Protein AF-A0A096PFK9-F1 (afdb_monomer_lite)

pLDDT: mean 76.37, std 15.23, range [35.47, 95.81]

Radius of gyration: 16.86 Å; chains: 1; bounding box: 33×29×51 Å

Structure (mmCIF, N/CA/C/O backbone):
data_AF-A0A096PFK9-F1
#
_entry.id   AF-A0A096PFK9-F1
#
loop_
_atom_site.group_PDB
_atom_site.id
_atom_site.type_symbol
_atom_site.label_atom_id
_atom_site.label_alt_id
_atom_site.label_comp_id
_atom_site.label_asym_id
_atom_site.label_entity_id
_atom_site.label_seq_id
_atom_site.pdbx_PDB_ins_code
_atom_site.Cartn_x
_atom_site.Cartn_y
_atom_site.Cartn_z
_atom_site.occupancy
_atom_site.B_iso_or_equiv
_atom_site.auth_seq_id
_atom_site.auth_comp_id
_atom_site.auth_asym_id
_atom_site.auth_atom_id
_atom_site.pdbx_PDB_model_num
ATOM 1 N N . MET A 1 1 ? -2.154 7.925 3.627 1.00 46.75 1 MET A N 1
ATOM 2 C CA . MET A 1 1 ? -3.263 6.992 3.304 1.00 46.75 1 MET A CA 1
ATOM 3 C C . MET A 1 1 ? -4.203 6.838 4.495 1.00 46.75 1 MET A C 1
ATOM 5 O O . MET A 1 1 ? -3.718 6.719 5.606 1.00 46.75 1 MET A O 1
ATOM 9 N N . LEU A 1 2 ? -5.528 6.829 4.280 1.00 55.34 2 LEU A N 1
ATOM 10 C CA . LEU A 1 2 ? -6.561 6.426 5.264 1.00 55.34 2 LEU A CA 1
ATOM 11 C C . LEU A 1 2 ? -6.405 6.988 6.704 1.00 55.34 2 LEU A C 1
ATOM 13 O O . LEU A 1 2 ? -6.728 6.307 7.672 1.00 55.34 2 LEU A O 1
ATOM 17 N N . GLY A 1 3 ? -5.940 8.234 6.850 1.00 51.12 3 GLY A N 1
ATOM 18 C CA . GLY A 1 3 ? -5.734 8.892 8.153 1.00 51.12 3 GLY A CA 1
ATOM 19 C C . GLY A 1 3 ? -4.281 8.934 8.643 1.00 51.12 3 GLY A C 1
ATOM 20 O O . GLY A 1 3 ? -3.978 9.708 9.543 1.00 51.12 3 GLY A O 1
ATOM 21 N N . LEU A 1 4 ? -3.371 8.190 8.009 1.00 55.75 4 LEU A N 1
ATOM 22 C CA . LEU A 1 4 ? -1.921 8.329 8.169 1.00 55.75 4 LEU A CA 1
ATOM 23 C C . LEU A 1 4 ? -1.423 9.368 7.164 1.00 55.75 4 LEU A C 1
ATOM 25 O O . LEU A 1 4 ? -1.495 9.155 5.946 1.00 55.75 4 LEU A O 1
ATOM 29 N N . LYS A 1 5 ? -0.988 10.524 7.663 1.00 54.50 5 LYS A N 1
ATOM 30 C CA . LYS A 1 5 ? -0.389 11.580 6.846 1.00 54.50 5 LYS A CA 1
ATOM 31 C C . LYS A 1 5 ? 1.109 11.303 6.740 1.00 54.50 5 LYS A C 1
ATOM 33 O O . LYS A 1 5 ? 1.893 11.865 7.488 1.00 54.50 5 LYS A O 1
ATOM 38 N N . GLU A 1 6 ? 1.473 10.397 5.844 1.00 59.84 6 GLU A N 1
ATOM 39 C CA . GLU A 1 6 ? 2.866 10.250 5.428 1.00 59.84 6 GLU A CA 1
ATOM 40 C C . GLU A 1 6 ? 3.141 11.333 4.379 1.00 59.84 6 GLU A C 1
ATOM 42 O O . GLU A 1 6 ? 2.471 11.369 3.344 1.00 59.84 6 GLU A O 1
ATOM 47 N N . ASP A 1 7 ? 4.052 12.252 4.690 1.00 66.19 7 ASP A N 1
ATOM 48 C CA . ASP A 1 7 ? 4.503 13.322 3.795 1.00 66.19 7 ASP A CA 1
ATOM 49 C C . ASP A 1 7 ? 5.678 12.799 2.962 1.00 66.19 7 ASP A C 1
ATOM 51 O O . ASP A 1 7 ? 6.842 13.066 3.250 1.00 66.19 7 ASP A O 1
ATOM 55 N N . ILE A 1 8 ? 5.373 11.922 2.003 1.00 72.50 8 ILE A N 1
ATOM 56 C CA . ILE A 1 8 ? 6.378 11.356 1.097 1.00 72.50 8 ILE A CA 1
ATOM 57 C C . ILE A 1 8 ? 6.351 12.181 -0.183 1.00 72.50 8 ILE A C 1
ATOM 59 O O . ILE A 1 8 ? 5.376 12.121 -0.935 1.00 72.50 8 ILE A O 1
ATOM 63 N N . ASN A 1 9 ? 7.427 12.928 -0.435 1.00 76.31 9 ASN A N 1
ATOM 64 C CA . ASN A 1 9 ? 7.621 13.605 -1.708 1.00 76.31 9 ASN A CA 1
ATOM 65 C C . ASN A 1 9 ? 8.024 12.580 -2.779 1.00 76.31 9 ASN A C 1
ATOM 67 O O . ASN A 1 9 ? 9.149 12.081 -2.784 1.00 76.31 9 ASN A O 1
ATOM 71 N N . THR A 1 10 ? 7.104 12.251 -3.685 1.00 75.88 10 THR A N 1
ATOM 72 C CA . THR A 1 10 ? 7.345 11.276 -4.757 1.00 75.88 10 THR A CA 1
ATOM 73 C C . THR A 1 10 ? 8.357 11.767 -5.793 1.00 75.88 10 THR A C 1
ATOM 75 O O . THR A 1 10 ? 8.984 10.940 -6.450 1.00 75.88 10 THR A O 1
ATOM 78 N N . ASP A 1 11 ? 8.579 13.084 -5.893 1.00 79.31 11 ASP A N 1
ATOM 79 C CA . ASP A 1 11 ? 9.575 13.706 -6.782 1.00 79.31 11 ASP A CA 1
ATOM 80 C C . ASP A 1 11 ? 11.016 13.385 -6.375 1.00 79.31 11 ASP A C 1
ATOM 82 O O . ASP A 1 11 ? 11.923 13.412 -7.206 1.00 79.31 11 ASP A O 1
ATOM 86 N N . GLU A 1 12 ? 11.224 13.051 -5.102 1.00 83.31 12 GLU A N 1
ATOM 87 C CA . GLU A 1 12 ? 12.536 12.733 -4.538 1.00 83.31 12 GLU A CA 1
ATOM 88 C C . GLU A 1 12 ? 12.847 11.232 -4.568 1.00 83.31 12 GLU A C 1
ATOM 90 O O . GLU A 1 12 ? 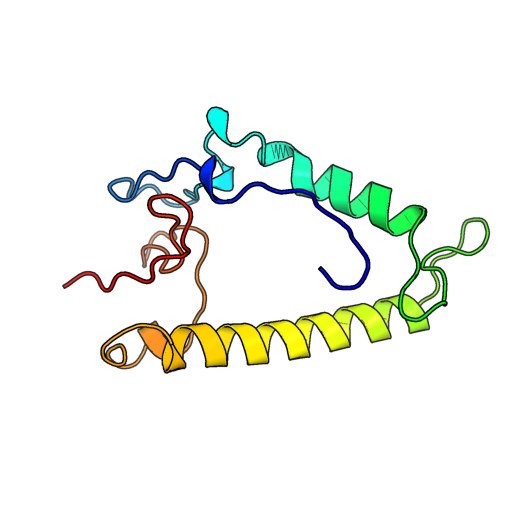13.981 10.841 -4.291 1.00 83.31 12 GLU A O 1
ATOM 95 N N . ILE A 1 13 ? 11.870 10.387 -4.924 1.00 85.12 13 ILE A N 1
ATOM 96 C CA . ILE A 1 13 ? 12.071 8.939 -4.989 1.00 85.12 13 ILE A CA 1
ATOM 97 C C . ILE A 1 13 ? 12.953 8.601 -6.192 1.00 85.12 13 ILE A C 1
ATOM 99 O O . ILE A 1 13 ? 12.574 8.772 -7.353 1.00 85.12 13 ILE A O 1
ATOM 103 N N . GLN A 1 14 ? 14.124 8.049 -5.899 1.00 84.88 14 GLN A N 1
ATOM 104 C CA . GLN A 1 14 ? 15.031 7.471 -6.875 1.00 84.88 14 GLN A CA 1
ATOM 105 C C . GLN A 1 14 ? 14.642 6.023 -7.150 1.00 84.88 14 GLN A C 1
ATOM 107 O O . GLN A 1 14 ? 14.385 5.242 -6.232 1.00 84.88 14 GLN A O 1
ATOM 112 N N . ASP A 1 15 ? 14.592 5.647 -8.426 1.00 86.12 15 ASP A N 1
ATOM 113 C CA . ASP A 1 15 ? 14.221 4.292 -8.800 1.00 86.12 15 ASP A CA 1
ATOM 114 C C . ASP A 1 15 ? 15.117 3.716 -9.903 1.00 86.12 15 ASP A C 1
ATOM 116 O O . ASP A 1 15 ? 15.196 4.242 -11.014 1.00 86.12 15 ASP A O 1
ATOM 120 N N . ASP A 1 16 ? 15.777 2.593 -9.605 1.00 86.12 16 ASP A N 1
ATOM 121 C CA . ASP A 1 16 ? 16.567 1.842 -10.580 1.00 86.12 16 ASP A CA 1
ATOM 122 C C . ASP A 1 16 ? 15.670 0.864 -11.356 1.00 86.12 16 ASP A C 1
ATOM 124 O O . ASP A 1 16 ? 15.357 -0.253 -10.914 1.00 86.12 16 ASP A O 1
ATOM 128 N N . LEU A 1 17 ? 15.274 1.301 -12.555 1.00 81.75 17 LEU A N 1
ATOM 129 C CA . LEU A 1 17 ? 14.483 0.530 -13.520 1.00 81.75 17 LEU A CA 1
ATOM 130 C C . LEU A 1 17 ? 15.274 -0.620 -14.167 1.00 81.75 17 LEU A C 1
ATOM 132 O O . LEU A 1 17 ? 14.686 -1.514 -14.789 1.00 81.75 17 LEU A O 1
ATOM 136 N N . THR A 1 18 ? 16.604 -0.612 -14.054 1.00 84.31 18 THR A N 1
ATOM 137 C CA . THR A 1 18 ? 17.496 -1.615 -14.651 1.00 84.31 18 THR A CA 1
ATOM 138 C C . THR A 1 18 ? 17.768 -2.784 -13.709 1.00 84.31 18 THR A C 1
ATOM 140 O O . THR A 1 18 ? 18.054 -3.889 -14.173 1.00 84.31 18 THR A O 1
ATOM 143 N N . CYS A 1 19 ? 17.584 -2.603 -12.398 1.00 85.44 19 CYS A N 1
ATOM 144 C CA . CYS A 1 19 ? 17.799 -3.664 -11.425 1.00 85.44 19 CYS A CA 1
ATOM 145 C C . CYS A 1 19 ? 16.803 -4.827 -11.599 1.00 85.44 19 CYS A C 1
ATOM 147 O O . CYS A 1 19 ? 15.577 -4.669 -11.586 1.00 85.44 19 CYS A O 1
ATOM 149 N N . ARG A 1 20 ? 17.352 -6.039 -11.740 1.00 85.75 20 ARG A N 1
ATOM 150 C CA . ARG A 1 20 ? 16.613 -7.308 -11.904 1.00 85.75 20 ARG A CA 1
ATOM 151 C C . ARG A 1 20 ? 16.698 -8.228 -10.688 1.00 85.75 20 ARG A C 1
ATOM 153 O O . ARG A 1 20 ? 16.151 -9.326 -10.707 1.00 85.75 20 ARG A O 1
ATOM 160 N N . LYS A 1 21 ? 17.386 -7.801 -9.626 1.00 90.56 21 LYS A N 1
ATOM 161 C CA . LYS A 1 21 ? 17.602 -8.613 -8.425 1.00 90.56 21 LYS A CA 1
ATOM 162 C C . LYS A 1 21 ? 16.261 -8.956 -7.770 1.00 90.56 21 LYS A C 1
ATOM 164 O O . LYS A 1 21 ? 15.451 -8.066 -7.516 1.00 90.56 21 LYS A O 1
ATOM 169 N N . ALA A 1 22 ? 16.040 -10.233 -7.463 1.00 89.94 22 ALA A N 1
ATOM 170 C CA . ALA A 1 22 ? 14.887 -10.655 -6.673 1.00 89.94 22 ALA A CA 1
ATOM 171 C C . ALA A 1 22 ? 14.927 -10.000 -5.282 1.00 89.94 22 ALA A C 1
ATOM 173 O O . ALA A 1 22 ? 15.980 -9.907 -4.650 1.00 89.94 22 ALA A O 1
ATOM 174 N N . GLY A 1 23 ? 13.776 -9.524 -4.822 1.00 88.00 23 GLY A N 1
ATOM 175 C CA . GLY A 1 23 ? 13.638 -8.724 -3.612 1.00 88.00 23 GLY A CA 1
ATOM 176 C C . GLY A 1 23 ? 13.803 -7.219 -3.832 1.00 88.00 23 GLY A C 1
ATOM 177 O O . GLY A 1 23 ? 13.419 -6.476 -2.939 1.00 88.00 23 GLY A O 1
ATOM 178 N N . TRP A 1 24 ? 14.300 -6.755 -4.986 1.00 88.94 24 TRP A N 1
ATOM 179 C CA . TRP A 1 24 ? 14.508 -5.324 -5.238 1.00 88.94 24 TRP A CA 1
ATOM 180 C C . TRP A 1 24 ? 13.214 -4.513 -5.362 1.00 88.94 24 TRP A C 1
ATOM 182 O O . TRP A 1 24 ? 12.271 -4.927 -6.034 1.00 88.94 24 TRP A O 1
ATOM 192 N N . SER A 1 25 ? 13.208 -3.322 -4.763 1.00 88.50 25 SER A N 1
ATOM 193 C CA . SER A 1 25 ? 12.255 -2.230 -5.012 1.00 88.50 25 SER A CA 1
ATOM 194 C C . SER A 1 25 ? 12.911 -0.899 -4.646 1.00 88.50 25 SER A C 1
ATOM 196 O O . SER A 1 25 ? 13.863 -0.905 -3.866 1.00 88.50 25 SER A O 1
ATOM 198 N N . PHE A 1 26 ? 12.357 0.227 -5.102 1.00 86.06 26 PHE A N 1
ATOM 199 C CA . PHE A 1 26 ? 12.789 1.574 -4.695 1.00 86.06 26 PHE A CA 1
ATOM 200 C C . PHE A 1 26 ? 12.869 1.745 -3.164 1.00 86.06 26 PHE A C 1
ATOM 202 O O . PHE A 1 26 ? 13.694 2.498 -2.665 1.00 86.06 26 PHE A O 1
ATOM 209 N N . LYS A 1 27 ? 12.087 0.990 -2.376 1.00 85.44 27 LYS A N 1
ATOM 210 C CA . LYS A 1 27 ? 12.169 1.022 -0.904 1.00 85.44 27 LYS A CA 1
ATOM 211 C C . LYS A 1 27 ? 13.524 0.590 -0.336 1.00 85.44 27 LYS A C 1
ATOM 213 O O . LYS A 1 27 ? 13.816 0.901 0.813 1.00 85.44 27 LYS A O 1
ATOM 218 N N . GLN A 1 28 ? 14.284 -0.200 -1.088 1.00 85.62 28 GLN A N 1
ATOM 219 C CA . GLN A 1 28 ? 15.599 -0.691 -0.678 1.00 85.62 28 GLN A CA 1
ATOM 220 C C . GLN A 1 28 ? 16.728 0.266 -1.044 1.00 85.62 28 GLN A C 1
ATOM 222 O O . GLN A 1 28 ? 17.862 0.026 -0.632 1.00 85.62 28 GLN A O 1
ATOM 227 N N . ASP A 1 29 ? 16.432 1.320 -1.804 1.00 86.25 29 ASP A N 1
ATOM 228 C CA . ASP A 1 29 ? 17.398 2.372 -2.055 1.00 86.25 29 ASP A CA 1
ATOM 229 C C . ASP A 1 29 ? 17.585 3.201 -0.769 1.00 86.25 29 ASP A C 1
ATOM 231 O O . ASP A 1 29 ? 16.604 3.754 -0.252 1.00 86.25 29 ASP A O 1
ATOM 23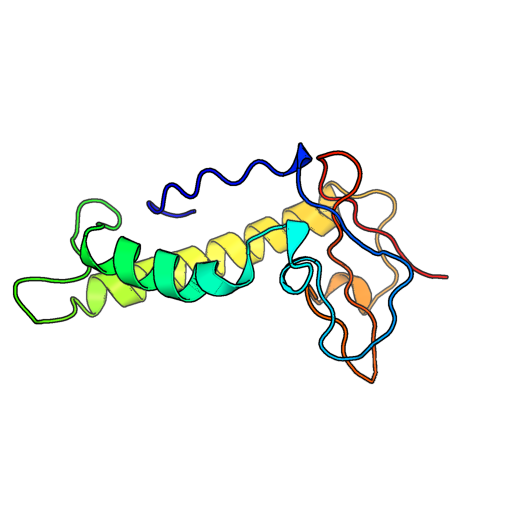5 N N . PRO A 1 30 ? 18.807 3.268 -0.208 1.00 84.06 30 PRO A N 1
ATOM 236 C CA . PRO A 1 30 ? 19.065 4.037 1.003 1.00 84.06 30 PRO A CA 1
ATOM 237 C C . PRO A 1 30 ? 18.780 5.535 0.827 1.00 84.06 30 PRO A C 1
ATOM 239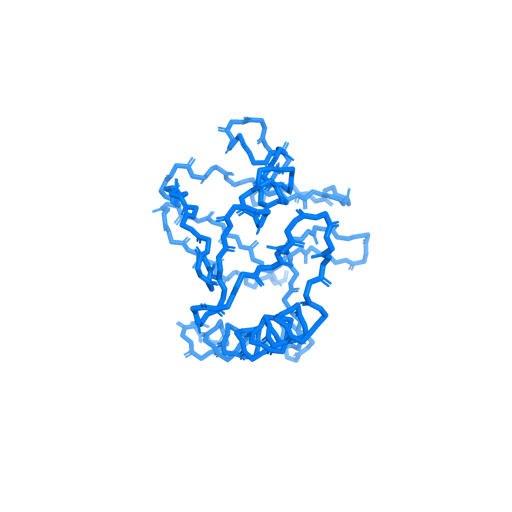 O O . PRO A 1 30 ? 18.391 6.181 1.803 1.00 84.06 30 PRO A O 1
ATOM 242 N N . GLU A 1 31 ? 18.893 6.080 -0.389 1.00 84.94 31 GLU A N 1
ATOM 243 C CA . GLU A 1 31 ? 18.628 7.499 -0.665 1.00 84.94 31 GLU A CA 1
ATOM 244 C C . GLU A 1 31 ? 17.148 7.856 -0.477 1.00 84.94 31 GLU A C 1
ATOM 246 O O . GLU A 1 31 ? 16.822 8.971 -0.069 1.00 84.94 31 GLU A O 1
ATOM 251 N N . ASN A 1 32 ? 16.249 6.884 -0.663 1.00 85.38 32 ASN A N 1
ATOM 252 C CA . ASN A 1 32 ? 14.811 7.086 -0.495 1.00 85.38 32 ASN A CA 1
ATOM 253 C C . ASN A 1 32 ? 14.371 7.136 0.973 1.00 85.38 32 ASN A C 1
ATOM 255 O O . ASN A 1 32 ? 13.262 7.578 1.257 1.00 85.38 32 ASN A O 1
ATOM 259 N N . LYS A 1 33 ? 15.201 6.673 1.921 1.00 83.38 33 LYS A N 1
ATOM 260 C CA . LYS A 1 33 ? 14.890 6.672 3.368 1.00 83.38 33 LYS A CA 1
ATOM 261 C C . LYS A 1 33 ? 13.556 5.978 3.715 1.00 83.38 33 LYS A C 1
ATOM 263 O O . LYS A 1 33 ? 12.909 6.306 4.706 1.00 83.38 33 LYS A O 1
ATOM 268 N N . LEU A 1 34 ? 13.158 4.982 2.915 1.00 81.50 34 LEU A N 1
ATOM 269 C CA . LEU A 1 34 ? 11.893 4.237 3.057 1.00 81.50 34 LEU A CA 1
ATOM 270 C C . LEU A 1 34 ? 12.034 2.889 3.793 1.00 81.50 34 LEU A C 1
ATOM 272 O O . LEU A 1 34 ? 11.082 2.097 3.848 1.00 81.50 34 LEU A O 1
ATOM 276 N N . ALA A 1 35 ? 13.220 2.588 4.326 1.00 75.75 35 ALA A N 1
ATOM 277 C CA . ALA A 1 35 ? 13.489 1.327 5.016 1.00 75.75 35 ALA A CA 1
ATOM 278 C C . ALA A 1 35 ? 12.629 1.182 6.287 1.00 75.75 35 ALA A C 1
ATOM 280 O O . ALA A 1 35 ? 11.980 0.152 6.479 1.00 75.75 35 ALA A O 1
ATOM 281 N N . ASP A 1 36 ? 12.522 2.256 7.074 1.00 76.94 36 ASP A N 1
ATOM 282 C CA . ASP A 1 36 ? 11.859 2.250 8.386 1.00 76.94 36 ASP A CA 1
ATOM 283 C C . ASP A 1 36 ? 10.373 2.634 8.318 1.00 76.94 36 ASP A C 1
ATOM 285 O O . ASP A 1 36 ? 9.687 2.718 9.338 1.00 76.94 36 ASP A O 1
ATOM 289 N N . THR A 1 37 ? 9.825 2.841 7.114 1.00 77.31 37 THR A N 1
ATOM 290 C CA . THR A 1 37 ? 8.442 3.310 6.930 1.00 77.31 37 THR A CA 1
ATOM 291 C C . THR A 1 37 ? 7.421 2.378 7.582 1.00 77.31 37 THR A C 1
ATOM 293 O O . THR A 1 37 ? 6.376 2.830 8.028 1.00 77.31 37 THR A O 1
ATOM 296 N N . TRP A 1 38 ? 7.692 1.070 7.674 1.00 75.12 38 TRP A N 1
ATOM 297 C CA . TRP A 1 38 ? 6.777 0.149 8.359 1.00 75.12 38 TRP A CA 1
ATOM 298 C C . TRP A 1 38 ? 6.696 0.409 9.867 1.00 75.12 38 TRP A C 1
ATOM 300 O O . TRP A 1 38 ? 5.605 0.379 10.436 1.00 75.12 38 TRP A O 1
ATOM 310 N N . GLU A 1 39 ? 7.833 0.671 10.512 1.00 81.25 39 GLU A N 1
ATOM 311 C CA . GLU A 1 39 ? 7.885 0.971 11.944 1.00 81.25 39 GLU A CA 1
ATOM 312 C C . GLU A 1 39 ? 7.207 2.310 12.226 1.00 81.25 39 GLU A C 1
ATOM 314 O O . GLU A 1 39 ? 6.340 2.386 13.095 1.00 81.25 39 GLU A O 1
ATOM 319 N N . GLN A 1 40 ? 7.488 3.315 11.393 1.00 79.25 40 GLN A N 1
ATOM 320 C CA . GLN A 1 40 ? 6.843 4.626 11.459 1.00 79.25 40 GLN A CA 1
ATOM 321 C C . GLN A 1 40 ? 5.324 4.524 11.274 1.00 79.25 40 GLN A C 1
ATOM 323 O O . GLN A 1 40 ? 4.569 5.026 12.103 1.00 79.25 40 GLN A O 1
ATOM 328 N N . LEU A 1 41 ? 4.850 3.796 10.256 1.00 78.25 41 LEU A N 1
ATOM 329 C CA . LEU A 1 41 ? 3.419 3.556 10.035 1.00 78.25 41 LEU A CA 1
ATOM 330 C C . LEU A 1 41 ? 2.770 2.850 11.230 1.00 78.25 41 LEU A C 1
ATOM 332 O O . LEU A 1 41 ? 1.652 3.189 11.622 1.00 78.25 41 LEU A O 1
ATOM 336 N N . ARG A 1 42 ? 3.456 1.863 11.817 1.00 80.81 42 ARG A N 1
ATOM 337 C CA . ARG A 1 42 ? 2.968 1.137 12.992 1.00 80.81 42 ARG A CA 1
ATOM 338 C C . ARG A 1 42 ? 2.857 2.049 14.210 1.00 80.81 42 ARG A C 1
ATOM 340 O O . ARG A 1 42 ? 1.866 1.950 14.933 1.00 80.81 42 ARG A O 1
ATOM 347 N N . ASP A 1 43 ? 3.840 2.905 14.451 1.00 83.06 43 ASP A N 1
ATOM 348 C CA . ASP A 1 43 ? 3.815 3.835 15.579 1.00 83.06 43 ASP A CA 1
ATOM 349 C C . ASP A 1 43 ? 2.786 4.948 15.372 1.00 83.06 43 ASP A C 1
ATOM 351 O O . ASP A 1 43 ? 2.003 5.234 16.281 1.00 83.06 43 ASP A O 1
ATOM 355 N N . ASN A 1 44 ? 2.674 5.471 14.151 1.00 82.44 44 ASN A N 1
ATOM 356 C CA . ASN A 1 44 ? 1.638 6.426 13.770 1.00 82.44 44 ASN A CA 1
ATOM 357 C C . ASN A 1 44 ? 0.235 5.825 13.938 1.00 82.44 44 ASN A C 1
ATOM 359 O O . ASN A 1 44 ? -0.680 6.501 14.406 1.00 82.44 44 ASN A O 1
ATOM 363 N N . LEU A 1 45 ? 0.051 4.531 13.646 1.00 83.69 45 LEU A N 1
ATOM 364 C CA . LEU A 1 45 ? -1.227 3.849 13.863 1.00 83.69 45 LEU A CA 1
ATOM 365 C C . LEU A 1 45 ? -1.682 3.923 15.325 1.00 83.69 45 LEU A C 1
ATOM 367 O O . LEU A 1 45 ? -2.871 4.136 15.570 1.00 83.69 45 LEU A O 1
ATOM 371 N N . ARG A 1 46 ? -0.757 3.806 16.288 1.00 85.12 46 ARG A N 1
ATOM 372 C CA . ARG A 1 46 ? -1.069 3.797 17.730 1.00 85.12 46 ARG A CA 1
ATOM 373 C C . ARG A 1 46 ? -1.670 5.110 18.223 1.00 85.12 46 ARG A C 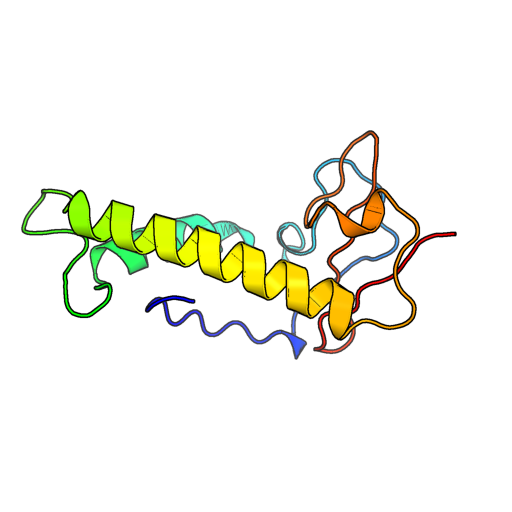1
ATOM 375 O O . ARG A 1 46 ? -2.521 5.081 19.108 1.00 85.12 46 ARG A O 1
ATOM 382 N N . SER A 1 47 ? -1.221 6.236 17.675 1.00 84.94 47 SER A N 1
ATOM 383 C CA . SER A 1 47 ? -1.709 7.578 18.019 1.00 84.94 47 SER A CA 1
ATOM 384 C C . SER A 1 47 ? -2.825 8.070 17.090 1.00 84.94 47 SER A C 1
ATOM 386 O O . SER A 1 47 ? -3.428 9.112 17.348 1.00 84.94 47 SER A O 1
ATOM 388 N N . SER A 1 48 ? -3.127 7.327 16.022 1.00 86.81 48 SER A N 1
ATOM 389 C CA . SER A 1 48 ? -4.115 7.708 15.013 1.00 86.81 48 SER A CA 1
ATOM 390 C C . SER A 1 48 ? -5.536 7.210 15.304 1.00 86.81 48 SER A C 1
ATOM 392 O O . SER A 1 48 ? -5.815 6.423 16.215 1.00 86.81 48 SER A O 1
ATOM 394 N N . SER A 1 49 ? -6.463 7.668 14.464 1.00 89.62 49 SER A N 1
ATOM 395 C CA . SER A 1 49 ? -7.839 7.193 14.429 1.00 89.62 49 SER A CA 1
ATOM 396 C C . SER A 1 49 ? -8.288 6.962 12.991 1.00 89.62 49 SER A C 1
ATOM 398 O O . SER A 1 49 ? -7.810 7.610 12.058 1.00 89.62 49 SER A O 1
ATOM 400 N N . PHE A 1 50 ? -9.248 6.061 12.815 1.00 89.75 50 PHE A N 1
ATOM 401 C CA . PHE A 1 50 ? -9.907 5.821 11.544 1.00 89.75 50 PHE A CA 1
ATOM 402 C C . PHE A 1 50 ? -11.388 6.170 11.657 1.00 89.75 50 PHE A C 1
ATOM 404 O O . PHE A 1 50 ? -12.105 5.633 12.502 1.00 89.75 50 PHE A O 1
ATOM 411 N N . ARG A 1 51 ? -11.854 7.102 10.813 1.00 89.50 51 ARG A N 1
ATOM 412 C CA . ARG A 1 51 ? -13.239 7.621 10.831 1.00 89.50 51 ARG A CA 1
ATOM 413 C C . ARG A 1 51 ? -13.684 8.076 12.234 1.00 89.50 51 ARG A C 1
ATOM 415 O O . ARG A 1 51 ? -14.800 7.797 12.664 1.00 89.50 51 ARG A O 1
ATOM 422 N N . GLY A 1 52 ? -12.778 8.738 12.957 1.00 89.88 52 GLY A N 1
ATOM 423 C CA . GLY A 1 52 ? -13.010 9.248 14.312 1.00 89.88 52 GLY A CA 1
ATOM 424 C C . GLY A 1 52 ? -12.950 8.198 15.428 1.00 89.88 52 GLY A C 1
ATOM 425 O O . GLY A 1 52 ? -13.140 8.552 16.588 1.00 89.88 52 GLY A O 1
ATOM 426 N N . LYS A 1 53 ? -12.675 6.923 15.119 1.00 91.44 53 LYS A N 1
ATOM 427 C CA . LYS A 1 53 ? -12.495 5.860 16.118 1.00 91.44 53 LYS A CA 1
ATOM 428 C C . LYS A 1 53 ? -11.009 5.541 16.297 1.00 91.44 53 LYS A C 1
ATOM 430 O O . LYS A 1 53 ? -10.330 5.320 15.295 1.00 91.44 53 LYS A O 1
ATOM 435 N N . PRO A 1 54 ? -10.477 5.509 17.528 1.00 92.81 54 PRO A N 1
ATOM 436 C CA . PRO A 1 54 ? -9.069 5.198 17.748 1.00 92.81 54 PRO A CA 1
ATOM 437 C C . PRO A 1 54 ? -8.774 3.724 17.445 1.00 92.81 54 PRO A C 1
ATOM 439 O O . PRO A 1 54 ? -9.647 2.860 17.588 1.00 92.81 54 PRO A O 1
ATOM 442 N N . PHE A 1 55 ? -7.533 3.435 17.054 1.00 91.62 55 PHE A N 1
ATOM 443 C CA . PHE A 1 55 ? -7.051 2.056 16.911 1.00 91.62 55 PHE A CA 1
ATOM 444 C C . PHE A 1 55 ? -6.739 1.399 18.253 1.00 91.62 55 PHE A C 1
ATOM 446 O O . PHE A 1 55 ? -6.864 0.184 18.380 1.00 91.62 55 PHE A O 1
ATOM 453 N N . ILE A 1 56 ? -6.349 2.194 19.252 1.00 92.94 56 ILE A N 1
ATOM 454 C CA . ILE A 1 56 ? -6.013 1.728 20.595 1.00 92.94 56 ILE A CA 1
ATOM 455 C C . ILE A 1 56 ? -6.806 2.535 21.621 1.00 92.94 56 ILE A C 1
ATOM 457 O O . ILE A 1 56 ? -6.881 3.760 21.543 1.00 92.94 56 ILE A O 1
ATOM 461 N N . LYS A 1 57 ? -7.381 1.848 22.608 1.00 92.06 57 LYS A N 1
ATOM 462 C CA . LYS A 1 57 ? -7.981 2.463 23.795 1.00 92.06 57 LYS A CA 1
ATOM 463 C C . LYS A 1 57 ? -7.251 1.927 25.023 1.00 92.06 57 LYS A C 1
ATOM 465 O O . LYS A 1 57 ? -7.337 0.741 25.326 1.00 92.06 57 LYS A O 1
ATOM 470 N N . GLY A 1 58 ? -6.497 2.786 25.708 1.00 88.06 58 GLY A N 1
ATOM 471 C CA . GLY A 1 58 ? -5.575 2.341 26.757 1.00 88.06 58 GLY A CA 1
ATOM 472 C C . GLY A 1 58 ? -4.459 1.479 26.162 1.00 88.06 58 GLY A C 1
ATOM 473 O O . GLY A 1 58 ? -3.639 1.984 25.403 1.00 88.06 58 GLY A O 1
ATOM 474 N N . THR A 1 59 ? -4.450 0.185 26.479 1.00 87.88 59 THR A N 1
ATOM 475 C CA . THR A 1 59 ? -3.503 -0.806 25.935 1.00 87.88 59 THR A CA 1
ATOM 476 C C . THR A 1 59 ? -4.151 -1.786 24.951 1.00 87.88 59 THR A C 1
ATOM 478 O O . THR A 1 59 ? -3.470 -2.666 24.424 1.00 87.88 59 THR A O 1
ATOM 481 N N . GLU A 1 60 ? -5.452 -1.645 24.680 1.00 93.00 60 GLU A N 1
ATOM 482 C CA . GLU A 1 60 ? -6.227 -2.609 23.899 1.00 93.00 60 GLU A CA 1
ATOM 483 C C . GLU A 1 60 ? -6.474 -2.137 22.466 1.00 93.00 60 GLU A C 1
ATOM 485 O O . GLU A 1 60 ? -6.972 -1.030 22.224 1.00 93.00 60 GLU A O 1
ATOM 490 N N . TRP A 1 61 ? -6.198 -3.022 21.507 1.00 93.00 61 TRP A N 1
ATOM 491 C CA . TRP A 1 61 ? -6.542 -2.811 20.105 1.00 93.00 61 TRP A CA 1
ATOM 492 C C . TRP A 1 61 ? -8.050 -2.890 19.887 1.00 93.00 61 TRP A C 1
ATOM 494 O O . TRP A 1 61 ? -8.716 -3.836 20.303 1.00 93.00 61 TRP A O 1
ATOM 504 N N . GLN A 1 62 ? -8.581 -1.905 19.173 1.00 95.12 62 GLN A N 1
ATOM 505 C CA . GLN A 1 62 ? -9.991 -1.826 18.825 1.00 95.12 62 GLN A CA 1
ATOM 506 C C . GLN A 1 62 ? -10.230 -2.609 17.532 1.00 95.12 62 GLN A C 1
ATOM 508 O O . GLN A 1 62 ? -10.075 -2.079 16.431 1.00 95.12 62 GLN A O 1
ATOM 513 N N . VAL A 1 63 ? -10.587 -3.888 17.680 1.00 94.69 63 VAL A N 1
ATOM 514 C CA . VAL A 1 63 ? -10.726 -4.851 16.571 1.00 94.69 63 VAL A CA 1
ATOM 515 C C . VAL A 1 63 ? -11.634 -4.324 15.458 1.00 94.69 63 VAL A C 1
ATOM 517 O O . VAL A 1 63 ? -11.253 -4.383 14.292 1.00 94.69 63 VAL A O 1
ATOM 520 N N . ASP A 1 64 ? -12.778 -3.731 15.799 1.00 95.81 64 ASP A N 1
ATOM 521 C CA . ASP A 1 64 ? -13.712 -3.179 14.809 1.00 95.81 64 ASP A CA 1
ATOM 522 C C . ASP A 1 64 ? -13.091 -2.050 13.978 1.00 95.81 64 ASP A C 1
ATOM 524 O O . ASP A 1 64 ? -13.288 -1.984 12.763 1.00 95.81 64 ASP A O 1
ATOM 528 N N . THR A 1 65 ? -12.312 -1.167 14.613 1.00 93.31 65 THR A N 1
ATOM 529 C CA . THR A 1 65 ? -11.586 -0.095 13.919 1.00 93.31 65 THR A CA 1
ATOM 530 C C . THR A 1 65 ? -10.525 -0.687 12.993 1.00 93.31 65 THR A C 1
ATOM 532 O O . THR A 1 65 ? -10.424 -0.272 11.838 1.00 93.31 65 THR A O 1
ATOM 535 N N . CYS A 1 66 ? -9.776 -1.691 13.463 1.00 91.00 66 CYS A N 1
ATOM 536 C CA . CYS A 1 66 ? -8.773 -2.394 12.662 1.00 91.00 66 CYS A CA 1
ATOM 537 C C . CYS A 1 66 ? -9.399 -3.065 11.433 1.00 91.00 66 CYS A C 1
ATOM 539 O O . CYS A 1 66 ? -8.915 -2.873 10.320 1.00 91.00 66 CYS A O 1
ATOM 541 N N . ILE A 1 67 ? -10.498 -3.804 11.608 1.00 94.25 67 ILE A N 1
ATOM 542 C CA . ILE A 1 67 ? -11.213 -4.462 10.507 1.00 94.25 67 ILE A CA 1
ATOM 543 C C . ILE A 1 67 ? -11.749 -3.423 9.518 1.00 94.25 67 ILE A C 1
ATOM 545 O O . ILE A 1 67 ? -11.578 -3.579 8.310 1.00 94.25 67 ILE A O 1
ATOM 549 N N . ALA A 1 68 ? -12.354 -2.335 10.004 1.00 92.38 68 ALA A N 1
ATOM 550 C CA . ALA A 1 68 ? -12.857 -1.270 9.141 1.00 92.38 68 ALA A CA 1
ATOM 551 C C . ALA A 1 68 ? -11.738 -0.612 8.314 1.00 92.38 68 ALA A C 1
ATOM 553 O O . ALA A 1 68 ? -11.942 -0.321 7.133 1.00 92.38 68 ALA A O 1
ATOM 554 N N . TYR A 1 69 ? -10.560 -0.409 8.910 1.00 90.19 69 TYR A N 1
ATOM 555 C CA . TYR A 1 69 ? -9.384 0.109 8.215 1.00 90.19 69 TYR A CA 1
ATOM 556 C C . TYR A 1 69 ? -8.861 -0.871 7.159 1.00 90.19 69 TYR A C 1
ATOM 558 O O . TYR A 1 69 ? -8.631 -0.474 6.018 1.00 90.19 69 TYR A O 1
ATOM 566 N N . LEU A 1 70 ? -8.730 -2.157 7.503 1.00 89.50 70 LEU A N 1
ATOM 567 C CA . LEU A 1 70 ? -8.287 -3.197 6.568 1.00 89.50 70 LEU A CA 1
ATOM 568 C C . LEU A 1 70 ? -9.241 -3.327 5.374 1.00 89.50 70 LEU A C 1
ATOM 570 O O . LEU A 1 70 ? -8.786 -3.380 4.234 1.00 89.50 70 LEU A O 1
ATOM 574 N N . ASN A 1 71 ? -10.554 -3.287 5.614 1.00 90.88 71 ASN A N 1
ATOM 575 C CA . ASN A 1 71 ? -11.558 -3.293 4.548 1.00 90.88 71 ASN A CA 1
ATOM 576 C C . ASN A 1 71 ? -11.429 -2.068 3.634 1.00 90.88 71 ASN A C 1
ATOM 578 O O . ASN A 1 71 ? -11.460 -2.203 2.413 1.00 90.88 71 ASN A O 1
ATOM 582 N N . ALA A 1 72 ? -11.203 -0.880 4.201 1.00 88.06 72 ALA A N 1
ATOM 583 C CA . ALA A 1 72 ? -10.938 0.311 3.398 1.00 88.06 72 ALA A CA 1
ATOM 584 C C . ALA A 1 72 ? -9.629 0.198 2.595 1.00 88.06 72 ALA A C 1
ATOM 586 O O . ALA A 1 72 ? -9.557 0.703 1.479 1.00 88.06 72 ALA A O 1
ATOM 587 N N . GLY A 1 73 ? -8.613 -0.492 3.124 1.00 85.69 73 GLY A N 1
ATOM 588 C CA . GLY A 1 73 ? -7.381 -0.818 2.402 1.00 85.69 73 GLY A CA 1
ATOM 589 C C . GLY A 1 73 ? -7.608 -1.770 1.223 1.00 85.69 73 GLY A C 1
ATOM 590 O O . GLY A 1 73 ? -7.007 -1.589 0.164 1.00 85.69 73 GLY A O 1
ATOM 591 N N . ILE A 1 74 ? -8.518 -2.739 1.362 1.00 86.50 74 ILE A N 1
ATOM 592 C CA . ILE A 1 74 ? -8.947 -3.614 0.259 1.00 86.50 74 ILE A CA 1
ATOM 593 C C . ILE A 1 74 ? -9.632 -2.789 -0.834 1.00 86.50 74 ILE A C 1
ATOM 595 O O . ILE A 1 74 ? -9.320 -2.950 -2.014 1.00 86.50 74 ILE A O 1
ATOM 599 N N . ASP A 1 75 ? -10.540 -1.888 -0.463 1.00 86.50 75 ASP A N 1
ATOM 600 C CA . ASP A 1 75 ? -11.240 -1.050 -1.4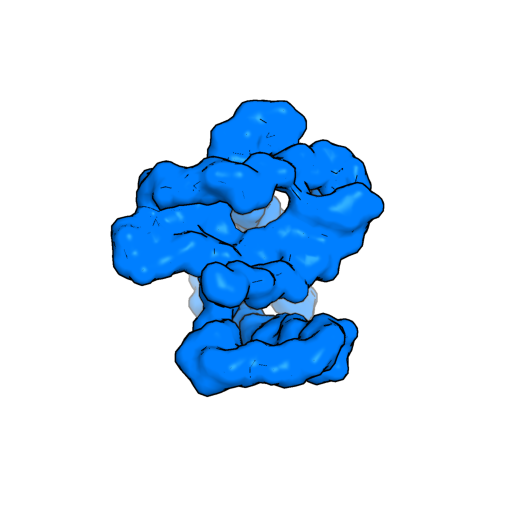38 1.00 86.50 75 ASP A CA 1
ATOM 601 C C . ASP A 1 75 ? -10.303 -0.049 -2.117 1.00 86.50 75 ASP A C 1
ATOM 603 O O . ASP A 1 75 ? -10.361 0.110 -3.336 1.00 86.50 75 ASP A O 1
ATOM 607 N N . LEU A 1 76 ? -9.375 0.549 -1.364 1.00 82.50 76 LEU A N 1
ATOM 608 C CA . LEU A 1 76 ? -8.307 1.369 -1.930 1.00 82.50 76 LEU A CA 1
ATOM 609 C C . LEU A 1 76 ? -7.478 0.559 -2.929 1.00 82.50 76 LEU A C 1
ATOM 611 O O . LEU A 1 76 ? -7.238 1.034 -4.029 1.00 82.50 76 LEU A O 1
ATOM 615 N N . SER A 1 77 ? -7.110 -0.679 -2.593 1.00 80.75 77 SER A N 1
ATOM 616 C CA . SER A 1 77 ? -6.336 -1.548 -3.488 1.00 80.75 77 SER A CA 1
ATOM 617 C C . SER A 1 77 ? -7.074 -1.832 -4.800 1.00 80.75 77 SER A C 1
ATOM 619 O O . SER A 1 77 ? -6.457 -1.800 -5.861 1.00 80.75 77 SER A O 1
ATOM 621 N N . LYS A 1 78 ? -8.398 -2.047 -4.759 1.00 83.19 78 LYS A N 1
ATOM 622 C CA . LYS A 1 78 ? -9.230 -2.196 -5.970 1.00 83.19 78 LYS A CA 1
ATOM 623 C C . LYS A 1 78 ? -9.260 -0.915 -6.805 1.00 83.19 78 LYS A C 1
ATOM 625 O O . LYS A 1 78 ? -9.183 -0.987 -8.028 1.00 83.19 78 LYS A O 1
ATOM 630 N N . LEU A 1 79 ? -9.381 0.244 -6.157 1.00 81.38 79 LEU A N 1
ATOM 631 C CA . LEU A 1 79 ? -9.394 1.542 -6.833 1.00 81.38 79 LEU A CA 1
ATOM 632 C C . LEU A 1 79 ? -8.035 1.874 -7.447 1.00 81.38 79 LEU A C 1
ATOM 634 O O . LEU A 1 79 ? -7.992 2.287 -8.598 1.00 81.38 79 LEU A O 1
ATOM 638 N N . THR A 1 80 ? -6.937 1.648 -6.722 1.00 75.88 80 THR A N 1
ATOM 639 C CA . THR A 1 80 ? -5.572 1.801 -7.235 1.00 75.88 80 THR A CA 1
ATOM 640 C C . THR A 1 80 ? -5.355 0.876 -8.416 1.00 75.88 80 THR A C 1
ATOM 642 O O . THR A 1 80 ? -4.927 1.334 -9.461 1.00 75.88 80 THR A O 1
ATOM 645 N N . PHE A 1 81 ? -5.737 -0.395 -8.296 1.00 76.00 81 PHE A N 1
ATOM 646 C CA . PHE A 1 81 ? -5.686 -1.333 -9.408 1.00 76.00 81 PHE A CA 1
ATOM 647 C C . PHE A 1 81 ? -6.457 -0.817 -10.630 1.00 76.00 81 PHE A C 1
ATOM 649 O O . PHE A 1 81 ? -5.922 -0.823 -11.734 1.00 76.00 81 PHE A O 1
ATOM 656 N N . ALA A 1 82 ? -7.691 -0.343 -10.453 1.00 76.75 82 ALA A N 1
ATOM 657 C CA . ALA A 1 82 ? -8.468 0.220 -11.553 1.00 76.75 82 ALA A CA 1
ATOM 658 C C . ALA A 1 82 ? -7.790 1.463 -12.150 1.00 76.75 82 ALA A C 1
ATOM 660 O O . ALA A 1 82 ? -7.678 1.560 -13.366 1.00 76.75 82 ALA A O 1
ATOM 661 N N . ALA A 1 83 ? -7.297 2.379 -11.315 1.00 74.50 83 ALA A N 1
ATOM 662 C CA . ALA A 1 83 ? -6.603 3.584 -11.753 1.00 74.50 83 ALA A CA 1
ATOM 663 C C . ALA A 1 83 ? -5.357 3.233 -12.574 1.00 74.50 83 ALA A C 1
ATOM 665 O O . ALA A 1 83 ? -5.274 3.637 -13.726 1.00 74.50 83 ALA A O 1
ATOM 666 N N . SER A 1 84 ? -4.467 2.387 -12.051 1.00 68.44 84 SER A N 1
ATOM 667 C CA . SER A 1 84 ? -3.242 1.958 -12.734 1.00 68.44 84 SER A CA 1
ATOM 668 C C . SER A 1 84 ? -3.495 1.421 -14.145 1.00 68.44 84 SER A C 1
ATOM 670 O O . SER A 1 84 ? -2.734 1.719 -15.060 1.00 68.44 84 SER A O 1
ATOM 672 N N . HIS A 1 85 ? -4.581 0.666 -14.341 1.00 67.44 85 HIS A N 1
ATOM 673 C CA . HIS A 1 85 ? -4.912 0.065 -15.638 1.00 67.44 85 HIS A CA 1
ATOM 674 C C . HIS A 1 85 ? -5.756 0.956 -16.555 1.00 67.44 85 HIS A C 1
ATOM 676 O O . HIS A 1 85 ? -5.771 0.728 -17.761 1.00 67.44 85 HIS A O 1
ATOM 682 N N . LEU A 1 86 ? -6.480 1.938 -16.011 1.00 67.06 86 LEU A N 1
ATOM 683 C CA . LEU A 1 86 ? -7.348 2.827 -16.790 1.00 67.06 86 LEU A CA 1
ATOM 684 C C . LEU A 1 86 ? -6.685 4.168 -17.128 1.00 67.06 86 LEU A C 1
ATOM 686 O O . LEU A 1 86 ? -7.068 4.786 -18.118 1.00 67.06 86 LEU A O 1
ATOM 690 N N . SER A 1 87 ? -5.713 4.628 -16.334 1.00 64.94 87 SER A N 1
ATOM 691 C CA . SER A 1 87 ? -5.000 5.892 -16.563 1.00 64.94 87 SER A CA 1
ATOM 692 C C . SER A 1 87 ? -3.614 5.721 -17.193 1.00 64.94 87 SER A C 1
ATOM 694 O O . SER A 1 87 ? -3.049 6.706 -17.661 1.00 64.94 87 SER A O 1
ATOM 696 N N . GLY A 1 88 ? -3.057 4.504 -17.216 1.00 52.16 88 GLY A N 1
ATOM 697 C CA . GLY A 1 88 ? -1.730 4.212 -17.765 1.00 52.16 88 GLY A CA 1
ATOM 698 C C . GLY A 1 88 ? -1.774 3.619 -19.176 1.00 52.16 88 GLY A C 1
ATOM 699 O O . GLY A 1 88 ? -1.881 2.408 -19.318 1.00 52.16 88 GLY A O 1
ATOM 700 N N . GLY A 1 89 ? -1.635 4.454 -20.213 1.00 58.62 89 GLY A N 1
ATOM 701 C CA . GLY A 1 89 ? -1.296 4.027 -21.583 1.00 58.62 89 GLY A CA 1
ATOM 702 C C . GLY A 1 89 ? -2.147 2.901 -22.201 1.00 58.62 89 GLY A C 1
ATOM 703 O O . GLY A 1 89 ? -3.297 2.678 -21.834 1.00 58.62 89 GLY A O 1
ATOM 704 N N . LEU A 1 90 ? -1.598 2.213 -23.213 1.00 47.34 90 LEU A N 1
ATOM 705 C CA . LEU A 1 90 ? -2.259 1.055 -23.826 1.00 47.34 90 LEU A CA 1
ATOM 706 C C . LEU A 1 90 ? -2.402 -0.077 -22.789 1.00 47.34 90 LEU A C 1
ATOM 708 O O . LEU A 1 90 ? -1.445 -0.344 -22.060 1.00 47.34 90 LEU A O 1
ATOM 712 N N . PRO A 1 91 ? -3.554 -0.770 -22.739 1.00 52.78 91 PRO A N 1
ATOM 713 C CA . PRO A 1 91 ? -3.790 -1.827 -21.766 1.00 52.78 91 PRO A CA 1
ATOM 714 C C . PRO A 1 91 ? -2.752 -2.941 -21.910 1.00 52.78 91 PRO A C 1
ATOM 716 O O . PRO A 1 91 ? -2.486 -3.435 -23.009 1.00 52.78 91 PRO A O 1
ATOM 719 N N . GLY A 1 92 ? -2.186 -3.344 -20.777 1.00 50.56 92 GLY A N 1
ATOM 720 C CA . GLY A 1 92 ? -1.213 -4.421 -20.681 1.00 50.56 92 GLY A CA 1
ATOM 721 C C . GLY A 1 92 ? -1.724 -5.736 -21.214 1.00 50.56 92 GLY A C 1
ATOM 722 O O . GLY A 1 92 ? -2.914 -6.045 -21.155 1.00 50.56 92 GLY A O 1
ATOM 723 N N . ARG A 1 93 ? -0.826 -6.566 -21.733 1.00 57.38 93 ARG A N 1
ATOM 724 C CA . ARG A 1 93 ? -1.235 -7.872 -22.239 1.00 57.38 93 ARG A CA 1
ATOM 725 C C . ARG A 1 93 ? -1.458 -8.825 -21.062 1.00 57.38 93 ARG A C 1
ATOM 727 O O . ARG A 1 93 ? -0.525 -9.325 -20.446 1.00 57.38 93 ARG A O 1
ATOM 734 N N . GLY A 1 94 ? -2.726 -9.123 -20.781 1.00 60.25 94 GLY A N 1
ATOM 735 C CA . GLY A 1 94 ? -3.137 -10.275 -19.972 1.00 60.25 94 GLY A CA 1
ATOM 736 C C . GLY A 1 94 ? -2.657 -10.243 -18.517 1.00 60.25 94 GLY A C 1
ATOM 737 O O . GLY A 1 94 ? -3.181 -9.487 -17.707 1.00 60.25 94 GLY A O 1
ATOM 738 N N . THR A 1 95 ? -1.698 -11.102 -18.157 1.00 50.31 95 THR A N 1
ATOM 739 C CA . THR A 1 95 ? -1.268 -11.357 -16.764 1.00 50.31 95 THR A CA 1
ATOM 740 C C . THR A 1 95 ? -0.749 -10.123 -16.031 1.00 50.31 95 THR A C 1
ATOM 742 O O . THR A 1 95 ? -0.874 -10.040 -14.810 1.00 50.31 95 THR A O 1
ATOM 745 N N . GLU A 1 96 ? -0.218 -9.147 -16.764 1.00 52.38 96 GLU A N 1
ATOM 746 C CA . GLU A 1 96 ? 0.272 -7.880 -16.214 1.00 52.38 96 GLU A CA 1
ATOM 747 C C . GLU A 1 96 ? -0.862 -7.004 -15.682 1.00 52.38 96 GLU A C 1
ATOM 749 O O . GLU A 1 96 ? -0.647 -6.283 -14.711 1.00 52.38 96 GLU A O 1
ATOM 754 N N . ILE A 1 97 ? -2.071 -7.146 -16.249 1.00 55.41 97 ILE A N 1
ATOM 755 C CA . ILE A 1 97 ? -3.263 -6.423 -15.804 1.00 55.41 97 ILE A CA 1
ATOM 756 C C . ILE A 1 97 ? -3.754 -6.930 -14.449 1.00 55.41 97 ILE A C 1
ATOM 758 O O . ILE A 1 97 ? -4.409 -6.200 -13.732 1.00 55.41 97 ILE A O 1
ATOM 762 N N . THR A 1 98 ? -3.469 -8.175 -14.058 1.00 59.97 98 THR A N 1
ATOM 763 C CA . THR A 1 98 ? -4.117 -8.796 -12.883 1.00 59.97 98 THR A CA 1
ATOM 764 C C . THR A 1 98 ? -3.378 -8.609 -11.560 1.00 59.97 98 THR A C 1
ATOM 766 O O . THR A 1 98 ? -3.898 -8.991 -10.512 1.00 59.97 98 THR A O 1
ATOM 769 N N . THR A 1 99 ? -2.184 -8.011 -11.571 1.00 64.88 99 THR A N 1
ATOM 770 C CA . THR A 1 99 ? -1.327 -7.943 -10.379 1.00 64.88 99 THR A CA 1
ATOM 771 C C . THR A 1 99 ? -0.602 -6.612 -10.260 1.00 64.88 99 THR A C 1
ATOM 773 O O . THR A 1 99 ? 0.075 -6.199 -11.196 1.00 64.88 99 THR A O 1
ATOM 776 N N . VAL A 1 100 ? -0.644 -5.998 -9.077 1.00 70.69 100 VAL A N 1
ATOM 777 C CA . VAL A 1 100 ? 0.266 -4.905 -8.705 1.00 70.69 100 VAL A CA 1
ATOM 778 C C . VAL A 1 100 ? 1.478 -5.518 -8.009 1.00 70.69 100 VAL A C 1
ATOM 780 O O . VAL A 1 100 ? 1.356 -6.142 -6.956 1.00 70.69 100 VAL A O 1
ATOM 783 N N . ARG A 1 101 ? 2.657 -5.358 -8.604 1.00 79.88 101 ARG A N 1
ATOM 784 C CA . ARG A 1 101 ? 3.943 -5.817 -8.077 1.00 79.88 101 ARG A CA 1
ATOM 785 C C . ARG A 1 101 ? 4.814 -4.596 -7.842 1.00 79.88 101 ARG A C 1
ATOM 787 O O . ARG A 1 101 ? 5.175 -3.908 -8.790 1.00 79.88 101 ARG A O 1
ATOM 794 N N . TYR A 1 102 ? 5.182 -4.365 -6.588 1.00 82.69 102 TYR A N 1
ATOM 795 C CA . TYR A 1 102 ? 6.092 -3.284 -6.195 1.00 82.69 102 TYR A CA 1
ATOM 796 C C . TYR A 1 102 ? 7.505 -3.789 -5.847 1.00 82.69 102 TYR A C 1
ATOM 798 O O . TYR A 1 102 ? 8.416 -2.983 -5.705 1.00 82.69 102 TYR A O 1
ATOM 806 N N . ILE A 1 103 ? 7.705 -5.113 -5.749 1.00 87.38 103 ILE A N 1
ATOM 807 C CA . ILE A 1 103 ? 8.998 -5.780 -5.516 1.00 87.38 103 ILE A CA 1
ATOM 808 C C . ILE A 1 103 ? 9.268 -6.789 -6.637 1.00 87.38 103 ILE A C 1
ATOM 810 O O . ILE A 1 103 ? 8.365 -7.509 -7.069 1.00 87.38 103 ILE A O 1
ATOM 814 N N . ASN A 1 104 ? 10.518 -6.855 -7.092 1.00 86.88 104 ASN A N 1
ATOM 815 C CA . ASN A 1 104 ? 11.002 -7.866 -8.023 1.00 86.88 104 ASN A CA 1
ATOM 816 C C . ASN A 1 104 ? 10.960 -9.256 -7.387 1.00 86.88 104 ASN A C 1
ATOM 818 O O . ASN A 1 104 ? 11.403 -9.466 -6.261 1.00 86.88 104 ASN A O 1
ATOM 822 N N . THR A 1 105 ? 10.521 -10.243 -8.148 1.00 85.75 105 THR A N 1
ATOM 823 C CA . THR A 1 105 ? 10.527 -11.654 -7.757 1.00 85.75 105 THR A CA 1
ATOM 824 C C . THR A 1 105 ? 11.400 -12.447 -8.723 1.00 85.75 105 THR A C 1
ATOM 826 O O . THR A 1 105 ? 11.672 -11.989 -9.829 1.00 85.75 105 THR A O 1
ATOM 829 N N . THR A 1 106 ? 11.833 -13.648 -8.335 1.00 84.94 106 THR A N 1
ATOM 830 C CA . THR A 1 106 ? 12.589 -14.537 -9.233 1.00 84.94 106 THR A CA 1
ATOM 831 C C . THR A 1 106 ? 11.895 -14.771 -10.587 1.00 84.94 106 THR A C 1
ATOM 833 O O . THR A 1 106 ? 12.577 -14.671 -11.602 1.00 84.94 106 THR A O 1
ATOM 836 N N . PRO A 1 107 ? 10.573 -15.051 -10.654 1.00 83.31 107 PRO A N 1
ATOM 837 C CA . PRO A 1 107 ? 9.901 -15.285 -11.934 1.00 83.31 107 PRO A CA 1
ATOM 838 C C . PRO A 1 107 ? 9.495 -14.009 -12.684 1.00 83.31 107 PRO A C 1
ATOM 840 O O . PRO A 1 107 ? 9.153 -14.098 -13.859 1.00 83.31 107 PRO A O 1
ATOM 843 N N . ALA A 1 108 ? 9.458 -12.843 -12.030 1.00 80.81 108 ALA A N 1
ATOM 844 C CA . ALA A 1 108 ? 8.967 -11.622 -12.659 1.00 80.81 108 ALA A CA 1
ATOM 845 C C . ALA A 1 108 ? 9.454 -10.342 -11.979 1.00 80.81 108 ALA A C 1
ATOM 847 O O . ALA A 1 108 ? 9.481 -10.230 -10.751 1.00 80.81 108 ALA A O 1
ATOM 848 N N . ILE A 1 109 ? 9.734 -9.339 -12.803 1.00 84.12 109 ILE A N 1
ATOM 849 C CA . ILE A 1 109 ? 10.059 -7.978 -12.377 1.00 84.12 109 ILE A CA 1
ATOM 850 C C . ILE A 1 109 ? 8.765 -7.274 -11.947 1.00 84.12 109 ILE A C 1
ATOM 852 O O . ILE A 1 109 ? 7.664 -7.605 -12.404 1.00 84.12 109 ILE A O 1
ATOM 856 N N . ARG A 1 110 ? 8.893 -6.322 -11.024 1.00 83.06 110 ARG A N 1
ATOM 857 C CA . ARG A 1 110 ? 7.790 -5.466 -10.580 1.00 83.06 110 ARG A CA 1
ATOM 858 C C . ARG A 1 110 ? 7.217 -4.636 -11.737 1.00 83.06 110 ARG A C 1
ATOM 860 O O . ARG A 1 110 ? 7.855 -4.510 -12.774 1.00 83.06 110 ARG A O 1
ATOM 867 N N . ASN A 1 111 ? 6.018 -4.090 -11.564 1.00 77.00 111 ASN A N 1
ATOM 868 C CA . ASN A 1 111 ? 5.354 -3.239 -12.561 1.00 77.00 111 ASN A CA 1
ATOM 869 C C . ASN A 1 111 ? 4.941 -1.863 -12.012 1.00 77.00 111 ASN A C 1
ATOM 871 O O . ASN A 1 111 ? 4.315 -1.098 -12.732 1.00 77.00 111 ASN A O 1
ATOM 875 N N . VAL A 1 112 ? 5.313 -1.545 -10.768 1.00 77.44 112 VAL A N 1
ATOM 876 C CA . VAL A 1 112 ? 5.208 -0.203 -10.178 1.00 77.44 112 VAL A CA 1
ATOM 877 C C . VAL A 1 112 ? 6.593 0.420 -10.133 1.00 77.44 112 VAL A C 1
ATOM 879 O O . VAL A 1 112 ? 7.504 -0.176 -9.546 1.00 77.44 112 VAL A O 1
ATOM 882 N N . PHE A 1 113 ? 6.732 1.610 -10.712 1.00 77.94 113 PHE A N 1
ATOM 883 C CA . PHE A 1 113 ? 7.981 2.359 -10.774 1.00 77.94 113 PHE A CA 1
ATOM 884 C C . PHE A 1 113 ? 7.741 3.855 -10.569 1.00 77.94 113 PHE A C 1
ATOM 886 O O . PHE A 1 113 ? 6.673 4.357 -10.912 1.00 77.94 113 PHE A O 1
ATOM 893 N N . PHE A 1 114 ? 8.750 4.559 -10.058 1.00 74.38 114 PHE A N 1
ATOM 894 C CA . PHE A 1 114 ? 8.758 6.022 -9.997 1.00 74.38 114 PHE A CA 1
ATOM 895 C C . PHE A 1 114 ? 9.645 6.587 -11.107 1.00 74.38 114 PHE A C 1
ATOM 897 O O . PHE A 1 114 ? 10.755 6.101 -11.332 1.00 74.38 114 PHE A O 1
ATOM 904 N N . ARG A 1 115 ? 9.173 7.6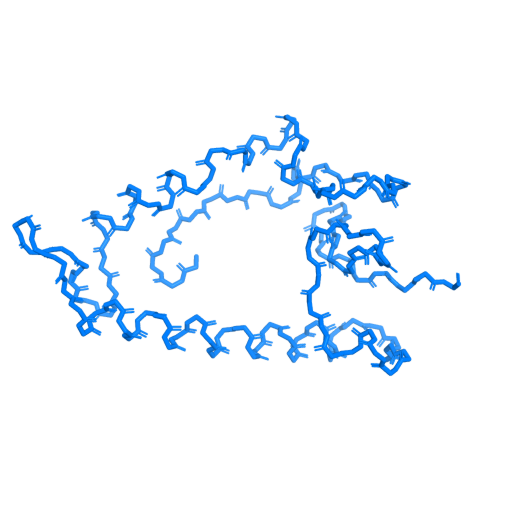21 -11.811 1.00 67.94 115 ARG A N 1
ATOM 905 C CA . ARG A 1 115 ? 9.960 8.326 -12.827 1.00 67.94 115 ARG A CA 1
ATOM 906 C C . ARG A 1 115 ? 9.698 9.827 -12.767 1.00 67.94 115 ARG A C 1
ATOM 908 O O . ARG A 1 115 ? 8.636 10.294 -13.160 1.00 67.94 115 ARG A O 1
ATOM 915 N N . GLY A 1 116 ? 10.695 10.588 -12.311 1.00 61.56 116 GLY A N 1
ATOM 916 C CA . GLY A 1 116 ? 10.642 12.055 -12.306 1.00 61.56 116 GLY A CA 1
ATOM 917 C C . GLY A 1 116 ? 9.453 12.638 -11.536 1.00 61.56 116 GLY A C 1
ATOM 918 O O . GLY A 1 116 ? 8.906 13.644 -11.976 1.00 61.56 116 GLY A O 1
ATOM 919 N N . GLY A 1 117 ? 9.029 11.980 -10.450 1.00 49.41 117 GLY A N 1
ATOM 920 C CA . GLY A 1 117 ? 7.922 12.430 -9.601 1.00 49.41 117 GLY A CA 1
ATOM 921 C C . GLY A 1 117 ? 6.535 11.888 -9.916 1.00 49.41 117 GLY A C 1
ATOM 922 O O . GLY A 1 117 ? 5.630 12.009 -9.091 1.00 49.41 117 GLY A O 1
ATOM 923 N N . ALA A 1 118 ? 6.371 11.211 -11.054 1.00 45.91 118 ALA A N 1
ATOM 924 C CA . ALA A 1 118 ? 5.154 10.483 -11.385 1.00 45.91 118 ALA A CA 1
ATOM 925 C C . ALA A 1 118 ? 5.369 8.966 -11.273 1.00 45.91 118 ALA A C 1
ATOM 927 O O . ALA A 1 118 ? 6.406 8.436 -11.687 1.00 45.91 118 ALA A O 1
ATOM 928 N N . ASP A 1 119 ? 4.366 8.265 -10.745 1.00 45.84 119 ASP A N 1
ATOM 929 C CA . ASP A 1 119 ? 4.254 6.811 -10.855 1.00 45.84 119 ASP A CA 1
ATOM 930 C C . ASP A 1 119 ? 4.126 6.462 -12.351 1.00 45.84 119 ASP A C 1
ATOM 932 O O . ASP A 1 119 ? 3.138 6.827 -12.991 1.00 45.84 119 ASP A O 1
ATOM 936 N N . ASP A 1 120 ? 5.114 5.778 -12.932 1.00 43.97 120 ASP A N 1
ATOM 937 C CA . ASP A 1 120 ? 5.138 5.432 -14.360 1.00 43.97 120 ASP A CA 1
ATOM 938 C C . ASP A 1 120 ? 5.053 3.900 -14.501 1.00 43.97 120 ASP A C 1
ATOM 940 O O . ASP A 1 120 ? 5.944 3.160 -14.075 1.00 43.97 120 ASP A O 1
ATOM 944 N N . TYR A 1 121 ? 3.950 3.396 -15.061 1.00 47.59 121 TYR A N 1
ATOM 945 C CA . TYR A 1 121 ? 3.740 1.965 -15.314 1.00 47.59 121 TYR A CA 1
ATOM 946 C C . TYR A 1 121 ? 4.360 1.591 -16.668 1.00 47.59 121 TYR A C 1
ATOM 948 O O . TYR A 1 121 ? 3.801 1.909 -17.716 1.00 47.59 121 TYR A O 1
ATOM 956 N N . HIS A 1 122 ? 5.502 0.892 -16.665 1.00 42.47 122 HIS A N 1
ATOM 957 C CA . HIS A 1 122 ? 6.166 0.422 -17.894 1.00 42.47 122 HIS A CA 1
ATOM 958 C C . HIS A 1 122 ? 5.981 -1.080 -18.131 1.00 42.47 122 HIS A C 1
ATOM 960 O O . HIS A 1 122 ? 6.289 -1.901 -17.265 1.00 42.47 122 HIS A O 1
ATOM 966 N N . TYR A 1 123 ? 5.552 -1.430 -19.348 1.00 41.59 123 TYR A N 1
ATOM 967 C CA . TYR A 1 123 ? 5.569 -2.791 -19.891 1.00 41.59 123 TYR A CA 1
ATOM 968 C C . TYR A 1 123 ? 6.968 -3.117 -20.422 1.00 41.59 123 TYR A C 1
ATOM 970 O O . TYR A 1 123 ? 7.517 -2.356 -21.220 1.00 41.59 123 TYR A O 1
ATOM 978 N N . GLN A 1 124 ? 7.553 -4.241 -20.003 1.00 36.25 124 GLN A N 1
ATOM 979 C CA . GLN A 1 124 ? 8.755 -4.770 -20.654 1.00 36.25 124 GLN A CA 1
ATOM 980 C C . GLN A 1 124 ? 8.328 -5.705 -21.787 1.00 36.25 124 GLN A C 1
ATOM 982 O O . GLN A 1 124 ? 7.583 -6.652 -21.549 1.00 36.25 124 GLN A O 1
ATOM 987 N N . LEU A 1 125 ? 8.774 -5.387 -23.007 1.00 35.47 125 LEU A N 1
ATOM 988 C CA . LEU A 1 125 ? 8.692 -6.255 -24.187 1.00 35.47 125 LEU A CA 1
ATOM 989 C C . LEU A 1 125 ? 9.531 -7.525 -24.011 1.00 35.47 125 LEU A C 1
ATOM 991 O O . LEU A 1 125 ? 10.625 -7.421 -23.407 1.00 35.47 125 LEU A O 1
#

Organism: NCBI:txid1318461

Foldseek 3Di:
DQFDPDPQQLLQQDFDPPDQDAFDFSCPPVSSVNVCVVVVVVVSLQVTFGPPHHQDDPHDGDVVRVVVSVVVVVVVVVVVLCCCQVVAPDGDDPPLSPDQARGRHPVGGGQWTRDNRDTHGDDDD

Sequence (125 aa):
MLGLKEDINTDEIQDDLTCRKAGWSFKQDPENKLADTWEQLRDNLRSSSFRGKPFIKGTEWQVDTCIAYLNAGIDLSKLTFAASHLSGGLPGRGTEITTVRYINTTPAIRNVFFRGGADDYHYQL

Secondary structure (DSSP, 8-state):
-TT------GGG----SS---TT--GGG-GGGT-TTHHHHHHHHHHH-EETTEESEETTEE-HHHHHHHHHHHHHHHHHHHHHHHHHSSSPP-GGGGG----S--SS---S--EETTEE------